Protein AF-H9F1I6-F1 (afdb_monomer_lite)

pLDDT: mean 70.34, std 10.94, range [45.09, 91.81]

Foldseek 3Di:
DPPVVVVVVVVVVVVVVVVVVVVVVVVVVVLVVVLVVVCVVDVQVLVVVVVVVVVVVVVVVVVVVVCVVPDVDDDPPDPPVVCCVVVVVVVVVVVVVSVVVSVVVVPDDPVVVVVCVVVVVVVVVVVCVVVVVDDD

Sequence (136 aa):
MGRWALDVAFVWKAVLTLGLVLLYYCFSIGITFYNKWLTKSFHFPLFMTMLHLAVIFLFSALSRALVQCSSHRARVVLSWADYLRRVAPTALATALDVGLSNWSFLYVTVSLYTMTKSSAVLFILIFSLIFKLEEL

InterPro domains:
  IPR004853 Sugar phosphate transporter domain [PF03151] (19-131)
  IPR050186 Triose Phosphate/Phosphate Translocator [PTHR11132] (16-134)

Organism: Macaca mulatta (NCBI:txid9544)

Structure (mmCIF, N/CA/C/O backbone):
data_AF-H9F1I6-F1
#
_entry.id   AF-H9F1I6-F1
#
loop_
_atom_site.group_PDB
_atom_site.id
_atom_site.type_symbol
_atom_site.label_atom_id
_atom_site.label_alt_id
_atom_site.label_comp_id
_atom_site.label_asym_id
_atom_site.label_entity_id
_atom_site.label_seq_id
_atom_site.pdbx_PDB_ins_code
_atom_site.Cartn_x
_atom_site.Cartn_y
_atom_site.Cartn_z
_atom_site.occupancy
_atom_site.B_iso_or_equiv
_atom_site.auth_seq_id
_atom_site.auth_comp_id
_atom_site.auth_asym_id
_atom_site.auth_atom_id
_atom_site.pdbx_PDB_model_num
ATOM 1 N N . MET A 1 1 ? -30.067 -11.682 31.096 1.00 53.09 1 MET A N 1
ATOM 2 C CA . MET A 1 1 ? -30.492 -11.377 29.708 1.00 53.09 1 MET A CA 1
ATOM 3 C C . MET A 1 1 ? -29.350 -10.864 28.803 1.00 53.09 1 MET A C 1
ATOM 5 O O . MET A 1 1 ? -29.632 -10.189 27.830 1.00 53.09 1 MET A O 1
ATOM 9 N N . GLY A 1 2 ? -28.068 -11.175 29.078 1.00 58.81 2 GLY A N 1
ATOM 10 C CA . GLY A 1 2 ? -26.921 -10.576 28.356 1.00 58.81 2 GLY A CA 1
ATOM 11 C C . GLY A 1 2 ? -26.127 -11.493 27.410 1.00 58.81 2 GLY A C 1
ATOM 12 O O . GLY A 1 2 ? -25.354 -10.990 26.608 1.00 58.81 2 GLY A O 1
ATOM 13 N N . ARG A 1 3 ? -26.311 -12.822 27.467 1.00 60.56 3 ARG A N 1
ATOM 14 C CA . ARG A 1 3 ? -25.549 -13.784 26.637 1.00 60.56 3 ARG A CA 1
ATOM 15 C C . ARG A 1 3 ? -25.967 -13.758 25.160 1.00 60.56 3 ARG A C 1
ATOM 17 O O . ARG A 1 3 ? -25.123 -13.564 24.302 1.00 60.56 3 ARG A O 1
ATOM 24 N N . TRP A 1 4 ? -27.270 -13.759 24.884 1.00 58.50 4 TRP A N 1
ATOM 25 C CA . TRP A 1 4 ? -27.811 -13.748 23.516 1.00 58.50 4 TRP A CA 1
ATOM 26 C C . TRP A 1 4 ? -27.425 -12.515 22.680 1.00 58.50 4 TRP A C 1
ATOM 28 O O . TRP A 1 4 ? -27.259 -12.618 21.470 1.00 58.50 4 TRP A O 1
ATOM 38 N N . ALA A 1 5 ? -27.251 -11.346 23.306 1.00 64.25 5 ALA A N 1
ATOM 39 C CA . ALA A 1 5 ? -26.829 -10.133 22.601 1.00 64.25 5 ALA A CA 1
ATOM 40 C C . ALA A 1 5 ? -25.346 -10.181 22.184 1.00 64.25 5 ALA A C 1
ATOM 42 O O . ALA A 1 5 ? -24.982 -9.642 21.138 1.00 64.25 5 ALA A O 1
ATOM 43 N N . LEU A 1 6 ? -24.502 -10.851 22.978 1.00 66.44 6 LEU A N 1
ATOM 44 C CA . LEU A 1 6 ? -23.090 -11.069 22.657 1.00 66.44 6 LEU A CA 1
ATOM 45 C C . LEU A 1 6 ? -22.934 -12.058 21.498 1.00 66.44 6 LEU A C 1
ATOM 47 O O . LEU A 1 6 ? -22.139 -11.801 20.596 1.00 66.44 6 LEU A O 1
ATOM 51 N N . ASP A 1 7 ? -23.739 -13.123 21.476 1.00 75.56 7 ASP A N 1
ATOM 52 C CA . ASP A 1 7 ? -23.712 -14.128 20.408 1.00 75.56 7 ASP A CA 1
ATOM 53 C C . ASP A 1 7 ? -24.129 -13.525 19.054 1.00 75.56 7 ASP A C 1
ATOM 55 O O . ASP A 1 7 ? -23.451 -13.718 18.045 1.00 75.56 7 ASP A O 1
ATOM 59 N N . VAL A 1 8 ? -25.186 -12.705 19.025 1.00 79.12 8 VAL A N 1
ATOM 60 C CA . VAL A 1 8 ? -25.640 -12.027 17.794 1.00 79.12 8 VAL A CA 1
ATOM 61 C C . VAL A 1 8 ? -24.617 -10.997 17.303 1.00 79.12 8 VAL A C 1
ATOM 63 O O . VAL A 1 8 ? -24.345 -10.922 16.103 1.00 79.12 8 VAL A O 1
ATOM 66 N N . ALA A 1 9 ? -24.002 -10.229 18.207 1.00 80.19 9 ALA A N 1
ATOM 67 C CA . ALA A 1 9 ? -22.949 -9.281 17.843 1.00 80.19 9 ALA A CA 1
ATOM 68 C C . ALA A 1 9 ? -21.694 -9.987 17.300 1.00 80.19 9 ALA A C 1
ATOM 70 O O . ALA A 1 9 ? -21.056 -9.488 16.369 1.00 80.19 9 ALA A O 1
ATOM 71 N N . PHE A 1 10 ? -21.352 -11.153 17.853 1.00 84.12 10 PHE A N 1
ATOM 72 C CA . PHE A 1 10 ? -20.252 -11.982 17.371 1.00 84.12 10 PHE A CA 1
ATOM 73 C C . PHE A 1 10 ? -20.540 -12.542 15.974 1.00 84.12 10 PHE A C 1
ATOM 75 O O . PHE A 1 10 ? -19.716 -12.376 15.074 1.00 84.12 10 PHE A O 1
ATOM 82 N N . VAL A 1 11 ? -21.728 -13.115 15.759 1.00 86.88 11 VAL A N 1
ATOM 83 C CA . VAL A 1 11 ? -22.157 -13.631 14.447 1.00 86.88 11 VAL A CA 1
ATOM 84 C C . VAL A 1 11 ? -22.179 -12.517 13.400 1.00 86.88 11 VAL A C 1
ATOM 86 O O . VAL A 1 11 ? -21.666 -12.703 12.299 1.00 86.88 11 VAL A O 1
ATOM 89 N N . TRP A 1 12 ? -22.686 -11.330 13.743 1.00 86.62 12 TRP A N 1
ATOM 90 C CA . TRP A 1 12 ? -22.689 -10.181 12.836 1.00 86.62 12 TRP A CA 1
ATOM 91 C C . TRP A 1 12 ? -21.276 -9.750 12.429 1.00 86.62 12 TRP A C 1
ATOM 93 O O . TRP A 1 12 ? -21.002 -9.537 11.246 1.00 86.62 12 TRP A O 1
ATOM 103 N N . LYS A 1 13 ? -20.349 -9.666 13.392 1.00 84.81 13 LYS A N 1
ATOM 104 C CA . LYS A 1 13 ? -18.942 -9.369 13.093 1.00 84.81 13 LYS A CA 1
ATOM 105 C C . LYS A 1 13 ? -18.305 -10.459 12.235 1.00 84.81 13 LYS A C 1
ATOM 107 O O . LYS A 1 13 ? -17.611 -10.121 11.285 1.00 84.81 13 LYS A O 1
ATOM 112 N N . ALA A 1 14 ? -18.576 -11.731 12.517 1.00 87.44 14 ALA A N 1
ATOM 113 C CA . ALA A 1 14 ? -18.059 -12.848 11.732 1.00 87.44 14 ALA A CA 1
ATOM 114 C C . ALA A 1 14 ? -18.550 -12.803 10.275 1.00 87.44 14 ALA A C 1
ATOM 116 O O . ALA A 1 14 ? -17.750 -12.963 9.354 1.00 87.44 14 ALA A O 1
ATOM 117 N N . VAL A 1 15 ? -19.837 -12.512 10.055 1.00 91.81 15 VAL A N 1
ATOM 118 C CA . VAL A 1 15 ? -20.418 -12.347 8.712 1.00 91.81 15 VAL A CA 1
ATOM 119 C C . VAL A 1 15 ? -19.804 -11.150 7.987 1.00 91.81 15 VAL A C 1
ATOM 121 O O . VAL A 1 15 ? -19.444 -11.272 6.817 1.00 91.81 15 VAL A O 1
ATOM 124 N N . LEU A 1 16 ? -19.619 -10.015 8.668 1.00 87.88 16 LEU A N 1
ATOM 125 C CA . LEU A 1 16 ? -18.939 -8.851 8.091 1.00 87.88 16 LEU A CA 1
ATOM 126 C C . LEU A 1 16 ? -17.494 -9.166 7.701 1.00 87.88 16 LEU A C 1
ATOM 128 O O . LEU A 1 16 ? -17.066 -8.796 6.610 1.00 87.88 16 LEU A O 1
ATOM 132 N N . THR A 1 17 ? -16.749 -9.866 8.558 1.00 86.44 17 THR A N 1
ATOM 133 C CA . THR A 1 17 ? -15.375 -10.285 8.266 1.00 86.44 17 THR A CA 1
ATOM 134 C C . THR A 1 17 ? -15.335 -11.235 7.072 1.00 86.44 17 THR A C 1
ATOM 136 O O . THR A 1 17 ? -14.548 -11.011 6.157 1.00 86.44 17 THR A O 1
ATOM 139 N N . LEU A 1 18 ? -16.212 -12.241 7.025 1.00 91.62 18 LEU A N 1
ATOM 140 C CA . LEU A 1 18 ? -16.328 -13.158 5.886 1.00 91.62 18 LEU A CA 1
ATOM 141 C C . LEU A 1 18 ? -16.681 -12.425 4.588 1.00 91.62 18 LEU A C 1
ATOM 143 O O . LEU A 1 18 ? -16.062 -12.676 3.555 1.00 91.62 18 LEU A O 1
ATOM 147 N N . GLY A 1 19 ? -17.622 -11.481 4.641 1.00 90.00 19 GLY A N 1
ATOM 148 C CA . GLY A 1 19 ? -17.976 -10.634 3.504 1.00 90.00 19 GLY A CA 1
ATOM 149 C C . GLY A 1 19 ? -16.796 -9.791 3.014 1.00 90.00 19 GLY A C 1
ATOM 150 O O . GLY A 1 19 ? -16.543 -9.732 1.812 1.00 90.00 19 GLY A O 1
ATOM 151 N N . LEU A 1 20 ? -16.023 -9.201 3.932 1.00 84.56 20 LEU A N 1
ATOM 152 C CA . LEU A 1 20 ? -14.809 -8.450 3.596 1.00 84.56 20 LEU A CA 1
ATOM 153 C C . LEU A 1 20 ? -13.740 -9.339 2.951 1.00 84.56 20 LEU A C 1
ATOM 155 O O . LEU A 1 20 ? -13.093 -8.917 1.993 1.00 84.56 20 LEU A O 1
ATOM 159 N N . VAL A 1 21 ? -13.568 -10.565 3.449 1.00 89.62 21 VAL A N 1
ATOM 160 C CA . VAL A 1 21 ? -12.618 -11.543 2.901 1.00 89.62 21 VAL A CA 1
ATOM 161 C C . VAL A 1 21 ? -13.031 -11.968 1.490 1.00 89.62 21 VAL A C 1
ATOM 163 O O . VAL A 1 21 ? -12.197 -11.990 0.586 1.00 89.62 21 VAL A O 1
ATOM 166 N N . LEU A 1 22 ? -14.316 -12.241 1.260 1.00 89.12 22 LEU A N 1
ATOM 167 C CA . LEU A 1 22 ? -14.832 -12.567 -0.074 1.00 89.12 22 LEU A CA 1
ATOM 168 C C . LEU A 1 22 ? -14.668 -11.401 -1.053 1.00 89.12 22 LEU A C 1
ATOM 170 O O . LEU A 1 22 ? -14.225 -11.605 -2.185 1.00 89.12 22 LEU A O 1
ATOM 174 N N . LEU A 1 23 ? -14.971 -10.178 -0.613 1.00 86.12 23 LEU A N 1
ATOM 175 C CA . LEU A 1 23 ? -14.767 -8.970 -1.410 1.00 86.12 23 LEU A CA 1
ATOM 176 C C . LEU A 1 23 ? -13.287 -8.802 -1.779 1.00 86.12 23 LEU A C 1
ATOM 178 O O . LEU A 1 23 ? -12.968 -8.551 -2.941 1.00 86.12 23 LEU A O 1
ATOM 182 N N . TYR A 1 24 ? -12.387 -9.008 -0.814 1.00 83.06 24 TYR A N 1
ATOM 183 C CA . TYR A 1 24 ? -10.944 -8.997 -1.039 1.00 83.06 24 TYR A CA 1
ATOM 184 C C . TYR A 1 24 ? -10.524 -10.019 -2.103 1.00 83.06 24 TYR A C 1
ATOM 186 O O . TYR A 1 24 ? -9.811 -9.660 -3.042 1.00 83.06 24 TYR A O 1
ATOM 194 N N . TYR A 1 25 ? -10.993 -11.266 -2.008 1.00 84.94 25 TYR A N 1
ATOM 195 C CA . TYR A 1 25 ? -10.668 -12.295 -2.997 1.00 84.94 25 TYR A CA 1
ATOM 196 C C . TYR A 1 25 ? -11.201 -11.954 -4.388 1.00 84.94 25 TYR A C 1
ATOM 198 O O . TYR A 1 25 ? -10.470 -12.110 -5.364 1.00 84.94 25 TYR A O 1
ATOM 206 N N . CYS A 1 26 ? -12.428 -11.440 -4.490 1.00 85.25 26 CYS A N 1
ATOM 207 C CA . CYS A 1 26 ? -13.011 -11.027 -5.765 1.00 85.25 26 CYS A CA 1
ATOM 208 C C . CYS A 1 26 ? -12.150 -9.954 -6.455 1.00 85.25 26 CYS A C 1
ATOM 210 O O . CYS A 1 26 ? -11.751 -10.118 -7.612 1.00 85.25 26 CYS A O 1
ATOM 212 N N . PHE A 1 27 ? -11.771 -8.904 -5.718 1.00 78.62 27 PHE A N 1
ATOM 213 C CA . PHE A 1 27 ? -10.876 -7.867 -6.232 1.00 78.62 27 PHE A CA 1
ATOM 214 C C . PHE A 1 27 ? -9.483 -8.418 -6.572 1.00 78.62 27 PHE A C 1
ATOM 216 O O . PHE A 1 27 ? -8.956 -8.117 -7.639 1.00 78.62 27 PHE A O 1
ATOM 223 N N . SER A 1 28 ? -8.903 -9.274 -5.728 1.00 78.38 28 SER A N 1
ATOM 224 C CA . SER A 1 28 ? -7.582 -9.887 -5.952 1.00 78.38 28 SER A CA 1
ATOM 225 C C . SER A 1 28 ? -7.530 -10.735 -7.234 1.00 78.38 28 SER A C 1
ATOM 227 O O . SER A 1 28 ? -6.607 -10.624 -8.052 1.00 78.38 28 SER A O 1
ATOM 229 N N . ILE A 1 29 ? -8.572 -11.535 -7.471 1.00 80.88 29 ILE A N 1
ATOM 230 C CA . ILE A 1 29 ? -8.719 -12.340 -8.687 1.00 80.88 29 ILE A CA 1
ATOM 231 C C . ILE A 1 29 ? -8.893 -11.423 -9.906 1.00 80.88 29 ILE A C 1
ATOM 233 O O . ILE A 1 29 ? -8.220 -11.626 -10.920 1.00 80.88 29 ILE A O 1
ATOM 237 N N . GLY A 1 30 ? -9.717 -10.374 -9.799 1.00 80.38 30 GLY A N 1
ATOM 238 C CA . GLY A 1 30 ? -9.908 -9.383 -10.863 1.00 80.38 30 GLY A CA 1
ATOM 239 C C . GLY A 1 30 ? -8.603 -8.703 -11.285 1.00 80.38 30 GLY A C 1
ATOM 240 O O . GLY A 1 30 ? -8.299 -8.621 -12.476 1.00 80.38 30 GLY A O 1
ATOM 241 N N . ILE A 1 31 ? -7.774 -8.307 -10.317 1.00 75.56 31 ILE A N 1
ATOM 242 C CA . ILE A 1 31 ? -6.451 -7.713 -10.562 1.00 75.56 31 ILE A CA 1
ATOM 243 C C . ILE A 1 31 ? -5.524 -8.706 -11.275 1.00 75.56 31 ILE A C 1
ATOM 245 O O . ILE A 1 31 ? -4.786 -8.332 -12.187 1.00 75.56 31 ILE A O 1
ATOM 249 N N . THR A 1 32 ? -5.581 -9.984 -10.901 1.00 75.81 32 THR A N 1
ATOM 250 C CA . THR A 1 32 ? -4.768 -11.045 -11.514 1.00 75.81 32 THR A CA 1
ATOM 251 C C . THR A 1 32 ? -5.137 -11.265 -12.983 1.00 75.81 32 THR A C 1
ATOM 253 O O . THR A 1 32 ? -4.250 -11.356 -13.837 1.00 75.81 32 THR A O 1
ATOM 256 N N . PHE A 1 33 ? -6.433 -11.306 -13.301 1.00 75.12 33 PHE A N 1
ATOM 257 C CA . PHE A 1 33 ? -6.905 -11.397 -14.685 1.00 75.12 33 PHE A CA 1
ATOM 258 C C . PHE A 1 33 ? -6.564 -10.144 -15.495 1.00 75.12 33 PHE A C 1
ATOM 260 O O . PHE A 1 33 ? -6.098 -10.269 -16.629 1.00 75.12 33 PHE A O 1
ATOM 267 N N . TYR A 1 34 ? -6.724 -8.959 -14.904 1.00 72.56 34 TYR A N 1
ATOM 268 C CA . TYR A 1 34 ? -6.368 -7.686 -15.529 1.00 72.56 34 TYR A CA 1
ATOM 269 C C . TYR A 1 34 ? -4.876 -7.617 -15.877 1.00 72.56 34 TYR A C 1
ATOM 271 O O . TYR A 1 34 ? -4.518 -7.298 -17.011 1.00 72.56 34 TYR A O 1
ATOM 279 N N . ASN A 1 35 ? -4.003 -8.013 -14.945 1.00 66.06 35 ASN A N 1
ATOM 280 C CA . ASN A 1 35 ? -2.566 -8.100 -15.189 1.00 66.06 35 ASN A CA 1
ATOM 281 C C . ASN A 1 35 ? -2.247 -9.093 -16.314 1.00 66.06 35 ASN A C 1
ATOM 283 O O . ASN A 1 35 ? -1.544 -8.725 -17.249 1.00 66.06 35 ASN A O 1
ATOM 287 N N . LYS A 1 36 ? -2.817 -10.308 -16.298 1.00 65.19 36 LYS A N 1
ATOM 288 C CA . LYS A 1 36 ? -2.612 -11.302 -17.373 1.00 65.19 36 LYS A CA 1
ATOM 289 C C . LYS A 1 36 ? -3.047 -10.790 -18.750 1.00 65.19 36 LYS A C 1
ATOM 291 O O . LYS A 1 36 ? -2.362 -11.048 -19.739 1.00 65.19 36 LYS A O 1
ATOM 296 N N . TRP A 1 37 ? -4.183 -10.098 -18.821 1.00 69.94 37 TRP A N 1
ATOM 297 C CA . TRP A 1 37 ? -4.706 -9.537 -20.066 1.00 69.94 37 TRP A CA 1
ATOM 298 C C . TRP A 1 37 ? -3.833 -8.392 -20.585 1.00 69.94 37 TRP A C 1
ATOM 300 O O . TRP A 1 37 ? -3.514 -8.348 -21.775 1.00 69.94 37 TRP A O 1
ATOM 310 N N . LEU A 1 38 ? -3.368 -7.510 -19.700 1.00 67.00 38 LEU A N 1
ATOM 311 C CA . LEU A 1 38 ? -2.532 -6.396 -20.120 1.00 67.00 38 LEU A CA 1
ATOM 312 C C . LEU A 1 38 ? -1.107 -6.828 -20.480 1.00 67.00 38 LEU A C 1
ATOM 314 O O . LEU A 1 38 ? -0.571 -6.318 -21.456 1.00 67.00 38 LEU A O 1
ATOM 318 N N . THR A 1 39 ? -0.504 -7.791 -19.773 1.00 62.75 39 THR A N 1
ATOM 319 C CA . THR A 1 39 ? 0.831 -8.307 -20.137 1.00 62.75 39 THR A CA 1
ATOM 320 C C . THR A 1 39 ? 0.832 -8.970 -21.519 1.00 62.75 39 THR A C 1
ATOM 322 O O . THR A 1 39 ? 1.864 -8.985 -22.181 1.00 62.75 39 THR A O 1
ATOM 325 N N . LYS A 1 40 ? -0.323 -9.459 -22.006 1.00 65.44 40 LYS A N 1
ATOM 326 C CA . LYS A 1 40 ? -0.467 -9.923 -23.398 1.00 65.44 40 LYS A CA 1
ATOM 327 C C . LYS A 1 40 ? -0.450 -8.794 -24.437 1.00 65.44 40 LYS A C 1
ATOM 329 O O . LYS A 1 40 ? -0.085 -9.061 -25.575 1.00 65.44 40 LYS A O 1
ATOM 334 N N . SER A 1 41 ? -0.856 -7.576 -24.073 1.00 63.03 41 SER A N 1
ATOM 335 C CA . SER A 1 41 ? -0.947 -6.433 -25.000 1.00 63.03 41 SER A CA 1
ATOM 336 C C . SER A 1 41 ? 0.225 -5.451 -24.867 1.00 63.03 41 SER A C 1
ATOM 338 O O . SER A 1 41 ? 0.600 -4.817 -25.847 1.00 63.03 41 SER A O 1
ATOM 340 N N . PHE A 1 42 ? 0.829 -5.336 -23.679 1.00 56.72 42 PHE A N 1
ATOM 341 C CA . PHE A 1 42 ? 1.944 -4.435 -23.377 1.00 56.72 42 PHE A CA 1
ATOM 342 C C . PHE A 1 42 ? 2.953 -5.101 -22.426 1.00 56.72 42 PHE A C 1
ATOM 344 O O . PHE A 1 42 ? 2.633 -5.445 -21.289 1.00 56.72 42 PHE A O 1
ATOM 351 N N . HIS A 1 43 ? 4.210 -5.217 -22.864 1.00 57.06 43 HIS A N 1
ATOM 352 C CA . HIS A 1 43 ? 5.307 -5.880 -22.138 1.00 57.06 43 HIS A CA 1
ATOM 353 C C . HIS A 1 43 ? 5.943 -5.031 -21.015 1.00 57.06 43 HIS A C 1
ATOM 355 O O . HIS A 1 43 ? 7.073 -5.290 -20.609 1.00 57.06 43 HIS A O 1
ATOM 361 N N . PHE A 1 44 ? 5.239 -4.026 -20.483 1.00 60.00 44 PHE A N 1
ATOM 362 C CA . PHE A 1 44 ? 5.759 -3.137 -19.434 1.00 60.00 44 PHE A CA 1
ATOM 363 C C . PHE A 1 44 ? 5.011 -3.336 -18.102 1.00 60.00 44 PHE A C 1
ATOM 365 O O . PHE A 1 44 ? 4.142 -2.533 -17.753 1.00 60.00 44 PHE A O 1
ATOM 372 N N . PRO A 1 45 ? 5.348 -4.377 -17.311 1.00 57.94 45 PRO A N 1
ATOM 373 C CA . PRO A 1 45 ? 4.717 -4.650 -16.012 1.00 57.94 45 PRO A CA 1
ATOM 374 C C . PRO A 1 45 ? 4.924 -3.522 -14.984 1.00 57.94 45 PRO A C 1
ATOM 376 O O . PRO A 1 45 ? 4.177 -3.409 -14.016 1.00 57.94 45 PRO A O 1
ATOM 379 N N . LEU A 1 46 ? 5.895 -2.635 -15.211 1.00 59.06 46 LEU A N 1
ATOM 380 C CA . LEU A 1 46 ? 6.198 -1.503 -14.335 1.00 59.06 46 LEU A CA 1
ATOM 381 C C . LEU A 1 46 ? 5.096 -0.438 -14.349 1.00 59.06 46 LEU A C 1
ATOM 383 O O . LEU A 1 46 ? 4.694 0.047 -13.291 1.00 59.06 46 LEU A O 1
ATOM 387 N N . PHE A 1 47 ? 4.536 -0.145 -15.525 1.00 61.66 47 PHE A N 1
ATOM 388 C CA . PHE A 1 47 ? 3.423 0.797 -15.660 1.00 61.66 47 PHE A CA 1
ATOM 389 C C . PHE A 1 47 ? 2.183 0.311 -14.898 1.00 61.66 47 PHE A C 1
ATOM 391 O O . PHE A 1 47 ? 1.470 1.104 -14.286 1.00 61.66 47 PHE A O 1
ATOM 398 N N . MET A 1 48 ? 1.987 -1.009 -14.839 1.00 63.62 48 MET A N 1
ATOM 399 C CA . MET A 1 48 ? 0.899 -1.615 -14.075 1.00 63.62 48 MET A CA 1
ATOM 400 C C . MET A 1 48 ? 1.022 -1.399 -12.583 1.00 63.62 48 MET A C 1
ATOM 402 O O . MET A 1 48 ? 0.039 -1.038 -11.942 1.00 63.62 48 MET A O 1
ATOM 406 N N . THR A 1 49 ? 2.219 -1.580 -12.027 1.00 66.81 49 THR A N 1
ATOM 407 C CA . THR A 1 49 ? 2.440 -1.356 -10.594 1.00 66.81 49 THR A CA 1
ATOM 408 C C . THR A 1 49 ? 2.212 0.109 -10.220 1.00 66.81 49 THR A C 1
ATOM 410 O O . THR A 1 49 ? 1.526 0.381 -9.236 1.00 66.81 49 THR A O 1
ATOM 413 N N . MET A 1 50 ? 2.678 1.054 -11.046 1.00 65.06 50 MET A N 1
ATOM 414 C CA . MET A 1 50 ? 2.465 2.487 -10.819 1.00 65.06 50 MET A CA 1
ATOM 415 C C . MET A 1 50 ? 0.990 2.880 -10.921 1.00 65.06 50 MET A C 1
ATOM 417 O O . MET A 1 50 ? 0.503 3.615 -10.064 1.00 65.06 50 MET A O 1
ATOM 421 N N . LEU A 1 51 ? 0.255 2.355 -11.908 1.00 68.00 51 LEU A N 1
ATOM 422 C CA . LEU A 1 51 ? -1.193 2.556 -12.000 1.00 68.00 51 LEU A CA 1
ATOM 423 C C . LEU A 1 51 ? -1.924 1.971 -10.789 1.00 68.00 51 LEU A C 1
ATOM 425 O O . LEU A 1 51 ? -2.839 2.602 -10.269 1.00 68.00 51 LEU A O 1
ATOM 429 N N . HIS A 1 52 ? -1.507 0.804 -10.300 1.00 69.38 52 HIS A N 1
ATOM 430 C CA . HIS A 1 52 ? -2.098 0.195 -9.111 1.00 69.38 52 HIS A CA 1
ATOM 431 C C . HIS A 1 52 ? -1.895 1.059 -7.865 1.00 69.38 52 HIS A C 1
ATOM 433 O O . HIS A 1 52 ? -2.848 1.352 -7.144 1.00 69.38 52 HIS A O 1
ATOM 439 N N . LEU A 1 53 ? -0.662 1.520 -7.648 1.00 70.50 53 LEU A N 1
ATOM 440 C CA . LEU A 1 53 ? -0.310 2.444 -6.571 1.00 70.50 53 LEU A CA 1
ATOM 441 C C . LEU A 1 53 ? -1.084 3.765 -6.685 1.00 70.50 53 LEU A C 1
ATOM 443 O O . LEU A 1 53 ? -1.579 4.265 -5.676 1.00 70.50 53 LEU A O 1
ATOM 447 N N . ALA A 1 54 ? -1.264 4.290 -7.900 1.00 71.94 54 ALA A N 1
ATOM 448 C CA . ALA A 1 54 ? -2.056 5.493 -8.149 1.00 71.94 54 ALA A CA 1
ATOM 449 C C . ALA A 1 54 ? -3.549 5.287 -7.845 1.00 71.94 54 ALA A C 1
ATOM 451 O O . ALA A 1 54 ? -4.169 6.141 -7.213 1.00 71.94 54 ALA A O 1
ATOM 452 N N . VAL A 1 55 ? -4.128 4.147 -8.232 1.00 74.94 55 VAL A N 1
ATOM 453 C CA . VAL A 1 55 ? -5.530 3.808 -7.940 1.00 74.94 55 VAL A CA 1
ATOM 454 C C . VAL A 1 55 ? -5.745 3.621 -6.440 1.0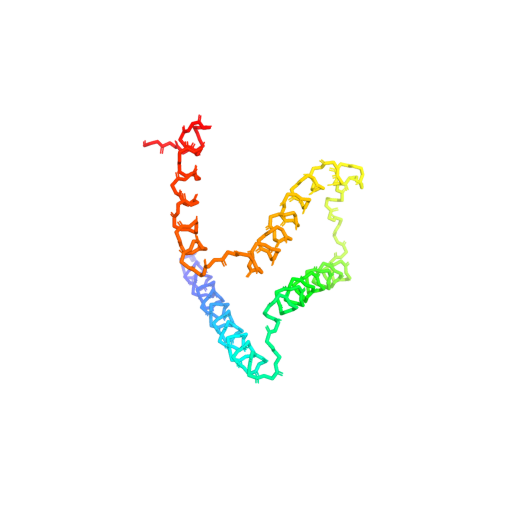0 74.94 55 VAL A C 1
ATOM 456 O O . VAL A 1 55 ? -6.701 4.168 -5.894 1.00 74.94 55 VAL A O 1
ATOM 459 N N . ILE A 1 56 ? -4.843 2.920 -5.747 1.00 79.06 56 ILE A N 1
ATOM 460 C CA . ILE A 1 56 ? -4.907 2.757 -4.287 1.00 79.06 56 ILE A CA 1
ATOM 461 C C . ILE A 1 56 ? -4.785 4.120 -3.595 1.00 79.06 56 ILE A C 1
ATOM 463 O O . ILE A 1 56 ? -5.522 4.399 -2.646 1.00 79.06 56 ILE A O 1
ATOM 467 N N . PHE A 1 57 ? -3.901 4.996 -4.081 1.00 75.44 57 PHE A N 1
ATOM 468 C CA . PHE A 1 57 ? -3.763 6.356 -3.566 1.00 75.44 57 PHE A CA 1
ATOM 469 C C . PHE A 1 57 ? -5.040 7.174 -3.772 1.00 75.44 57 PHE A C 1
ATOM 471 O O . PHE A 1 57 ? -5.525 7.793 -2.825 1.00 75.44 57 PHE A O 1
ATOM 478 N N . LEU A 1 58 ? -5.630 7.125 -4.969 1.00 77.50 58 LEU A N 1
ATOM 479 C CA . LEU A 1 58 ? -6.878 7.817 -5.278 1.00 77.50 58 LEU A CA 1
ATOM 480 C C . LEU A 1 58 ? -8.034 7.293 -4.421 1.00 77.50 58 LEU A C 1
ATOM 482 O O . LEU A 1 58 ? -8.804 8.082 -3.886 1.00 77.50 58 LEU A O 1
ATOM 486 N N . PHE A 1 59 ? -8.131 5.979 -4.230 1.00 76.94 59 PHE A N 1
ATOM 487 C CA . PHE A 1 59 ? -9.165 5.364 -3.400 1.00 76.94 59 PHE A CA 1
ATOM 488 C C . PHE A 1 59 ? -8.975 5.690 -1.909 1.00 76.94 59 PHE A C 1
ATOM 490 O O . PHE A 1 59 ? -9.940 5.951 -1.189 1.00 76.94 59 PHE A O 1
ATOM 497 N N . SER A 1 60 ? -7.728 5.753 -1.435 1.00 73.69 60 SER A N 1
ATOM 498 C CA . SER A 1 60 ? -7.380 6.231 -0.090 1.00 73.69 60 SER A CA 1
ATOM 499 C C . SER A 1 60 ? -7.714 7.718 0.091 1.00 73.69 60 SER A C 1
ATOM 501 O O . SER A 1 60 ? -8.276 8.111 1.112 1.00 73.69 60 SER A O 1
ATOM 503 N N . ALA A 1 61 ? -7.448 8.555 -0.913 1.00 74.38 61 ALA A N 1
ATOM 504 C CA . ALA A 1 61 ? -7.811 9.970 -0.898 1.00 74.38 61 ALA 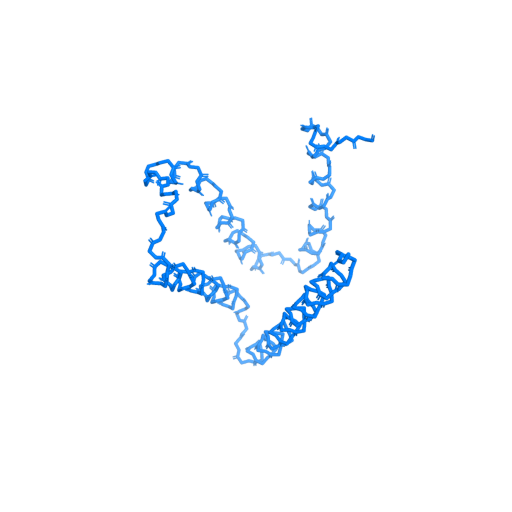A CA 1
ATOM 505 C C . ALA A 1 61 ? -9.335 10.166 -0.934 1.00 74.38 61 ALA A C 1
ATOM 507 O O . ALA A 1 61 ? -9.872 10.947 -0.150 1.00 74.38 61 ALA A O 1
ATOM 508 N N . LEU A 1 62 ? -10.039 9.405 -1.775 1.00 78.94 62 LEU A N 1
ATOM 509 C CA . LEU A 1 62 ? -11.492 9.443 -1.905 1.00 78.94 62 LEU A CA 1
ATOM 510 C C . LEU A 1 62 ? -12.177 8.948 -0.631 1.00 78.94 62 LEU A C 1
ATOM 512 O O . LEU A 1 62 ? -13.057 9.625 -0.121 1.00 78.94 62 LEU A O 1
ATOM 516 N N . SER A 1 63 ? -11.754 7.817 -0.064 1.00 75.38 63 SER A N 1
ATOM 517 C CA . SER A 1 63 ? -12.285 7.328 1.217 1.00 75.38 63 SER A CA 1
ATOM 518 C C . SER A 1 63 ? -12.034 8.319 2.356 1.00 75.38 63 SER A C 1
ATOM 520 O O . SER A 1 63 ? -12.921 8.549 3.178 1.00 75.38 63 SER A O 1
ATOM 522 N N . ARG A 1 64 ? -10.872 8.984 2.387 1.00 71.81 64 ARG A N 1
ATOM 523 C CA . ARG A 1 64 ? -10.607 10.076 3.338 1.00 71.81 64 ARG A CA 1
ATOM 524 C C . ARG A 1 64 ? -11.547 11.260 3.118 1.00 71.81 64 ARG A C 1
ATOM 526 O O . ARG A 1 64 ? -12.096 11.751 4.101 1.00 71.81 64 ARG A O 1
ATOM 533 N N . ALA A 1 65 ? -11.764 11.674 1.871 1.00 71.00 65 ALA A N 1
ATOM 534 C CA . ALA A 1 65 ? -12.674 12.762 1.520 1.00 71.00 65 ALA A CA 1
ATOM 535 C C . ALA A 1 65 ? -14.136 12.425 1.860 1.00 71.00 65 ALA A C 1
ATOM 537 O O . ALA A 1 65 ? -14.813 13.222 2.498 1.00 71.00 65 ALA A O 1
ATOM 538 N N . LEU A 1 66 ? -14.603 11.216 1.540 1.00 75.62 66 LEU A N 1
ATOM 539 C CA . LEU A 1 66 ? -15.953 10.738 1.850 1.00 75.62 66 LEU A CA 1
ATOM 540 C C . LEU A 1 66 ? -16.201 10.668 3.359 1.00 75.62 66 LEU A C 1
ATOM 542 O O . LEU A 1 66 ? -17.252 11.098 3.827 1.00 75.62 66 LEU A O 1
ATOM 546 N N . VAL A 1 67 ? -15.230 10.189 4.143 1.00 69.44 67 VAL A N 1
ATOM 547 C CA . VAL A 1 67 ? -15.344 10.185 5.611 1.00 69.44 67 VAL A CA 1
ATOM 548 C C . VAL A 1 67 ? -15.316 11.610 6.174 1.00 69.44 67 VAL A C 1
ATOM 550 O O . VAL A 1 67 ? -16.027 11.884 7.138 1.00 69.44 67 VAL A O 1
ATOM 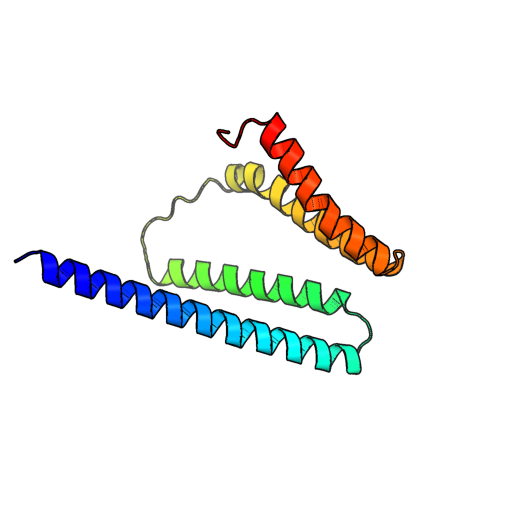553 N N . GLN A 1 68 ? -14.546 12.524 5.573 1.00 64.69 68 GLN A N 1
ATOM 554 C CA . GLN A 1 68 ? -14.524 13.942 5.952 1.00 64.69 68 GLN A CA 1
ATOM 555 C C . GLN A 1 68 ? -15.868 14.632 5.658 1.00 64.69 68 GLN A C 1
ATOM 557 O O . GLN A 1 68 ? -16.338 15.421 6.473 1.00 64.69 68 GLN A O 1
ATOM 562 N N . CYS A 1 69 ? -16.502 14.312 4.526 1.00 65.50 69 CYS A N 1
ATOM 563 C CA . CYS A 1 69 ? -17.815 14.835 4.150 1.00 65.50 69 CYS A CA 1
ATOM 564 C C . CYS A 1 69 ? -18.953 14.219 4.976 1.00 65.50 69 CYS A C 1
ATOM 566 O O . CYS A 1 69 ? -19.902 14.916 5.319 1.00 65.50 69 CYS A O 1
ATOM 568 N N . SER A 1 70 ? -18.872 12.925 5.303 1.00 66.50 70 SER A N 1
ATOM 569 C CA . SER A 1 70 ? -19.966 12.200 5.961 1.00 66.50 70 SER A CA 1
ATOM 570 C C . SER A 1 70 ? -19.928 12.275 7.488 1.00 66.50 70 SER A C 1
ATOM 572 O O . SER A 1 70 ? -20.956 12.077 8.131 1.00 66.50 70 SER A O 1
ATOM 574 N N . SER A 1 71 ? -18.765 12.529 8.087 1.00 56.16 71 SER A N 1
ATOM 575 C CA . SER A 1 71 ? -18.605 12.583 9.535 1.00 56.16 71 SER A CA 1
ATOM 576 C C . SER A 1 71 ? -17.876 13.872 9.899 1.00 56.16 71 SER A C 1
ATOM 578 O O . SER A 1 71 ? -16.650 13.905 9.955 1.00 56.16 71 SER A O 1
ATOM 580 N N . HIS A 1 72 ? -18.641 14.931 10.185 1.00 50.09 72 HIS A N 1
ATOM 581 C CA . HIS A 1 72 ? -18.190 16.219 10.737 1.00 50.09 72 HIS A CA 1
ATOM 582 C C . HIS A 1 72 ? -17.658 16.056 12.183 1.00 50.09 72 HIS A C 1
ATOM 584 O O . HIS A 1 72 ? -18.097 16.711 13.129 1.00 50.09 72 HIS A O 1
ATOM 590 N N . ARG A 1 73 ? -16.747 15.105 12.399 1.00 45.09 73 ARG A N 1
ATOM 591 C CA . ARG A 1 73 ? -16.078 14.853 13.673 1.00 45.09 73 ARG A CA 1
ATOM 592 C C . ARG A 1 73 ? -14.610 15.182 13.461 1.00 45.09 73 ARG A C 1
ATOM 594 O O . ARG A 1 73 ? -13.970 14.582 12.602 1.00 45.09 73 ARG A O 1
ATOM 601 N N . ALA A 1 74 ? -14.122 16.167 14.215 1.00 45.50 74 ALA A N 1
ATOM 602 C CA . ALA A 1 74 ? -12.754 16.662 14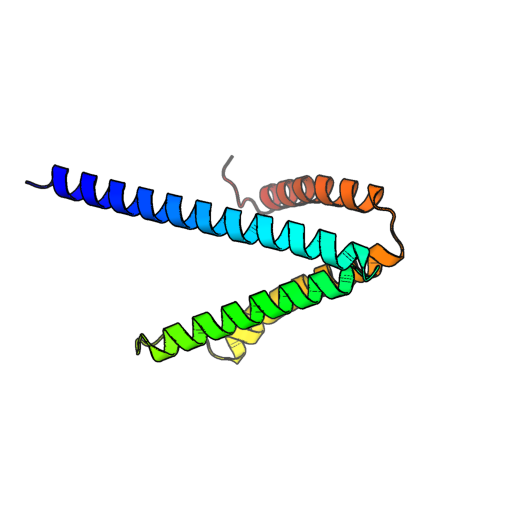.170 1.00 45.50 74 ALA A CA 1
ATOM 603 C C . ALA A 1 74 ? -11.769 15.492 14.274 1.00 45.50 74 ALA A C 1
ATOM 605 O O . ALA A 1 74 ? -11.529 14.935 15.346 1.00 45.50 74 ALA A O 1
ATOM 606 N N . ARG A 1 75 ? -11.243 15.074 13.123 1.00 45.22 75 ARG A N 1
ATOM 607 C CA . ARG A 1 75 ? -10.142 14.125 13.060 1.00 45.22 75 ARG A CA 1
ATOM 608 C C . ARG A 1 75 ? -8.927 14.836 13.655 1.00 45.22 75 ARG A C 1
ATOM 610 O O . ARG A 1 75 ? -8.772 16.036 13.455 1.00 45.22 75 ARG A O 1
ATOM 617 N N . VAL A 1 76 ? -8.080 14.112 14.380 1.00 53.19 76 VAL A N 1
ATOM 618 C CA . VAL A 1 76 ? -6.787 14.616 14.859 1.00 53.19 76 VAL A CA 1
ATOM 619 C C . VAL A 1 76 ? -5.939 14.953 13.630 1.00 53.19 76 VAL A C 1
ATOM 621 O O . VAL A 1 76 ? -5.249 14.100 13.073 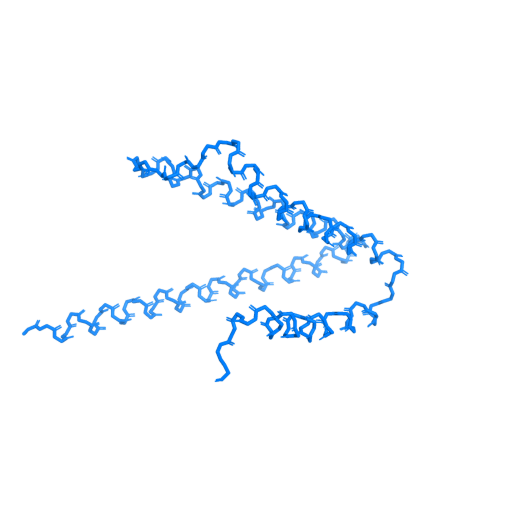1.00 53.19 76 VAL A O 1
ATOM 624 N N . VAL A 1 77 ? -6.072 16.180 13.134 1.00 51.81 77 VAL A N 1
ATOM 625 C CA . VAL A 1 77 ? -5.222 16.728 12.084 1.00 51.81 77 VAL A CA 1
ATOM 626 C C . VAL A 1 77 ? -3.906 17.039 12.778 1.00 51.81 77 VAL A C 1
ATOM 628 O O . VAL A 1 77 ? -3.765 18.077 13.418 1.00 51.81 77 VAL A O 1
ATOM 631 N N . LEU A 1 78 ? -2.958 16.098 12.728 1.00 52.34 78 LEU A N 1
ATOM 632 C CA . LEU A 1 78 ? -1.564 16.442 13.000 1.00 52.34 78 LEU A CA 1
ATOM 633 C C . LEU A 1 78 ? -1.207 17.619 12.085 1.00 52.34 78 LEU A C 1
ATOM 635 O O . LEU A 1 78 ? -1.533 17.588 10.896 1.00 52.34 78 LEU A O 1
ATOM 639 N N . SER A 1 79 ? -0.559 18.640 12.647 1.00 59.69 79 SER A N 1
ATOM 640 C CA . SER A 1 79 ? -0.028 19.783 11.901 1.00 59.69 79 SER A CA 1
ATOM 641 C C . SER A 1 79 ? 0.656 19.305 10.618 1.00 59.69 79 SER A C 1
ATOM 643 O O . SER A 1 79 ? 1.400 18.324 10.650 1.00 59.69 79 SER A O 1
ATOM 645 N N . TRP A 1 80 ? 0.425 19.984 9.489 1.00 61.72 80 TRP A N 1
ATOM 646 C CA . TRP A 1 80 ? 1.029 19.633 8.196 1.00 61.72 80 TRP A CA 1
ATOM 647 C C . TRP A 1 80 ? 2.547 19.449 8.291 1.00 61.72 80 TRP A C 1
ATOM 649 O O . TRP A 1 80 ? 3.097 18.558 7.649 1.00 61.72 80 TRP A O 1
ATOM 659 N N . ALA A 1 81 ? 3.208 20.232 9.147 1.00 65.75 81 ALA A N 1
ATOM 660 C CA . ALA A 1 81 ? 4.636 20.114 9.409 1.00 65.75 81 ALA A CA 1
ATOM 661 C C . ALA A 1 81 ? 5.004 18.804 10.129 1.00 65.75 81 ALA A C 1
ATOM 663 O O . ALA A 1 81 ? 5.970 18.153 9.739 1.00 65.75 81 ALA A O 1
ATOM 664 N N . ASP A 1 82 ? 4.226 18.382 11.130 1.00 64.38 82 ASP A N 1
ATOM 665 C CA . ASP A 1 82 ? 4.455 17.135 11.873 1.00 64.38 82 ASP A CA 1
ATOM 666 C C . ASP A 1 82 ? 4.071 15.897 11.060 1.00 64.38 82 ASP A C 1
ATOM 668 O O . ASP A 1 82 ? 4.757 14.873 11.120 1.00 64.38 82 ASP A O 1
ATOM 672 N N . TYR A 1 83 ? 3.007 15.995 10.258 1.00 68.69 83 TYR A N 1
ATOM 673 C CA . TYR A 1 83 ? 2.623 14.953 9.311 1.00 68.69 83 TYR A CA 1
ATOM 674 C C . TYR A 1 83 ? 3.721 14.756 8.268 1.00 68.69 83 TYR A C 1
ATOM 676 O O . TYR A 1 83 ? 4.160 13.630 8.049 1.00 68.69 83 TYR A O 1
ATOM 684 N N . LEU A 1 84 ? 4.234 15.844 7.686 1.00 71.31 84 LEU A N 1
ATOM 685 C CA . LEU A 1 84 ? 5.317 15.766 6.715 1.00 71.31 84 LEU A CA 1
ATOM 686 C C . LEU A 1 84 ? 6.603 15.242 7.367 1.00 71.31 84 LEU A C 1
ATOM 688 O O . LEU A 1 84 ? 7.215 14.331 6.828 1.00 71.31 84 LEU A O 1
ATOM 692 N N . ARG A 1 85 ? 6.982 15.705 8.564 1.00 72.94 85 ARG A N 1
ATOM 693 C CA . ARG A 1 85 ? 8.199 15.218 9.243 1.00 72.94 85 ARG A CA 1
ATOM 694 C C . ARG A 1 85 ? 8.167 13.732 9.586 1.00 72.94 85 ARG A C 1
ATOM 696 O O . ARG A 1 85 ? 9.212 13.092 9.537 1.00 72.94 85 ARG A O 1
ATOM 703 N N . ARG A 1 86 ? 7.003 13.189 9.956 1.00 72.06 86 ARG A N 1
ATOM 704 C CA . ARG A 1 86 ? 6.872 11.780 10.364 1.00 72.06 86 ARG A CA 1
ATOM 705 C C . ARG A 1 86 ? 6.546 10.849 9.201 1.00 72.06 86 ARG A C 1
ATOM 707 O O . ARG A 1 86 ? 7.056 9.738 9.167 1.00 72.06 86 ARG A O 1
ATOM 714 N N . VAL A 1 87 ? 5.721 11.287 8.250 1.00 77.38 87 VAL A N 1
ATOM 715 C CA . VAL A 1 87 ? 5.241 10.450 7.138 1.00 77.38 87 VAL A CA 1
ATOM 716 C C . VAL A 1 87 ? 6.127 10.572 5.904 1.00 77.38 87 VAL A C 1
ATOM 718 O O . VAL A 1 87 ? 6.281 9.580 5.199 1.00 77.38 87 VAL A O 1
ATOM 721 N N . ALA A 1 88 ? 6.753 11.727 5.645 1.00 78.25 88 ALA A N 1
ATOM 722 C CA . ALA A 1 88 ? 7.651 11.871 4.498 1.00 78.25 88 ALA A CA 1
ATOM 723 C C . ALA A 1 88 ? 8.828 10.887 4.507 1.00 78.25 88 ALA A C 1
ATOM 725 O O . ALA A 1 88 ? 9.047 10.294 3.458 1.00 78.25 88 ALA A O 1
ATOM 726 N N . PRO A 1 89 ? 9.566 10.637 5.611 1.00 81.25 89 PRO A N 1
ATOM 727 C CA . PRO A 1 89 ? 10.672 9.679 5.565 1.00 81.25 89 PRO A CA 1
ATOM 728 C C . PRO A 1 89 ? 10.191 8.259 5.240 1.00 81.25 89 PRO A C 1
ATOM 730 O O . PRO A 1 89 ? 10.811 7.581 4.427 1.00 81.25 89 PRO A O 1
ATOM 733 N N . THR A 1 90 ? 9.048 7.831 5.786 1.00 78.44 90 THR A N 1
ATOM 734 C CA . THR A 1 90 ? 8.451 6.526 5.466 1.00 78.44 90 THR A CA 1
ATOM 735 C C . THR A 1 90 ? 7.959 6.470 4.020 1.00 78.44 90 THR A C 1
ATOM 737 O O . THR A 1 90 ? 8.254 5.516 3.312 1.00 78.44 90 THR A O 1
ATOM 740 N N . ALA A 1 91 ? 7.255 7.504 3.554 1.00 76.62 91 ALA A N 1
ATOM 741 C CA . ALA A 1 91 ? 6.731 7.568 2.192 1.00 76.62 91 ALA A CA 1
ATOM 742 C C . ALA A 1 91 ? 7.851 7.637 1.146 1.00 76.62 91 ALA A C 1
ATOM 744 O O . ALA A 1 91 ? 7.756 6.976 0.117 1.00 76.62 91 ALA A O 1
ATOM 745 N N . LEU A 1 92 ? 8.919 8.391 1.420 1.00 79.62 92 LEU A N 1
ATOM 746 C CA . LEU A 1 92 ? 10.112 8.448 0.579 1.00 79.62 92 LEU A CA 1
ATOM 747 C C . LEU A 1 92 ? 10.827 7.100 0.560 1.00 79.62 92 LEU A C 1
ATOM 749 O O . LEU A 1 92 ? 11.159 6.636 -0.522 1.00 79.62 92 LEU A O 1
ATOM 753 N N . ALA A 1 93 ? 11.005 6.442 1.709 1.00 80.19 93 ALA A N 1
ATOM 754 C CA . ALA A 1 93 ? 11.604 5.109 1.761 1.00 80.19 93 ALA A CA 1
ATOM 755 C C . ALA A 1 93 ? 10.790 4.089 0.950 1.00 80.19 93 ALA A C 1
ATOM 757 O O . ALA A 1 93 ? 11.361 3.362 0.146 1.00 80.19 93 ALA A O 1
ATOM 758 N N . THR A 1 94 ? 9.459 4.081 1.082 1.00 76.25 94 THR A N 1
ATOM 759 C CA . THR A 1 94 ? 8.583 3.195 0.299 1.00 76.25 94 THR A CA 1
ATOM 760 C C . THR A 1 94 ? 8.582 3.544 -1.192 1.00 76.25 94 THR A C 1
ATOM 762 O O . THR A 1 94 ? 8.637 2.648 -2.029 1.00 76.25 94 THR A O 1
ATOM 765 N N . ALA A 1 95 ? 8.541 4.829 -1.556 1.00 74.69 95 ALA A N 1
ATOM 766 C CA . ALA A 1 95 ? 8.585 5.256 -2.956 1.00 74.69 95 ALA A CA 1
ATOM 767 C C . ALA A 1 95 ? 9.931 4.916 -3.612 1.00 74.69 95 ALA A C 1
ATOM 769 O O . ALA A 1 95 ? 9.967 4.518 -4.775 1.00 74.69 95 ALA A O 1
ATOM 770 N N . LEU A 1 96 ? 11.022 5.044 -2.857 1.00 76.00 96 LEU A N 1
ATOM 771 C CA . LEU A 1 96 ? 12.370 4.716 -3.295 1.00 76.00 96 LEU A CA 1
ATOM 772 C C . LEU A 1 96 ? 12.555 3.197 -3.402 1.00 76.00 96 LEU A C 1
ATOM 774 O O . LEU A 1 96 ? 13.069 2.743 -4.414 1.00 76.00 96 LEU A O 1
ATOM 778 N N . ASP A 1 97 ? 12.047 2.406 -2.454 1.00 75.94 97 ASP A N 1
ATOM 779 C CA . ASP A 1 97 ? 12.044 0.935 -2.521 1.00 75.94 97 ASP A CA 1
ATOM 780 C C . ASP A 1 97 ? 11.278 0.413 -3.750 1.00 75.94 97 ASP A C 1
ATOM 782 O O . ASP A 1 97 ? 11.795 -0.393 -4.527 1.00 75.94 97 ASP A O 1
ATOM 786 N N . VAL A 1 98 ? 10.081 0.951 -4.010 1.00 71.94 98 VAL A N 1
ATOM 787 C CA . VAL A 1 98 ? 9.284 0.598 -5.198 1.00 71.94 98 VAL A CA 1
ATOM 788 C C . VAL A 1 98 ? 9.959 1.075 -6.488 1.00 71.94 98 VAL A C 1
ATOM 790 O O . VAL A 1 98 ? 10.008 0.331 -7.467 1.00 71.94 98 VAL A O 1
ATOM 793 N N . GLY A 1 99 ? 10.496 2.298 -6.507 1.00 69.19 99 GLY A N 1
ATOM 794 C CA . GLY A 1 99 ? 11.179 2.872 -7.666 1.00 69.19 99 GLY A CA 1
ATOM 795 C C . GLY A 1 99 ? 12.453 2.112 -8.035 1.00 69.19 99 GLY A C 1
ATOM 796 O O . GLY A 1 99 ? 12.626 1.741 -9.196 1.00 69.19 99 GLY A O 1
ATOM 797 N N . LEU A 1 100 ? 13.310 1.815 -7.051 1.00 66.12 100 LEU A N 1
ATOM 798 C CA . LEU A 1 100 ? 14.523 1.017 -7.246 1.00 66.12 100 LEU A CA 1
ATOM 799 C C . LEU A 1 100 ? 14.193 -0.435 -7.587 1.00 66.12 100 LEU A C 1
ATOM 801 O O . LEU A 1 100 ? 14.857 -0.997 -8.451 1.00 66.12 100 LEU A O 1
ATOM 805 N N . SER A 1 101 ? 13.159 -1.033 -6.987 1.00 64.12 101 SER A N 1
ATOM 806 C CA . SER A 1 101 ? 12.690 -2.373 -7.370 1.00 64.12 101 SER A CA 1
ATOM 807 C C . SER A 1 101 ? 12.261 -2.409 -8.837 1.00 64.12 101 SER A C 1
ATOM 809 O O . SER A 1 101 ? 12.649 -3.306 -9.583 1.00 64.12 101 SER A O 1
ATOM 811 N N . ASN A 1 102 ? 11.532 -1.386 -9.280 1.00 62.06 102 ASN A N 1
ATOM 812 C CA . ASN A 1 102 ? 11.074 -1.243 -10.658 1.00 62.06 102 ASN A CA 1
ATOM 813 C C . ASN A 1 102 ? 12.219 -1.003 -11.649 1.00 62.06 102 ASN A C 1
ATOM 815 O O . ASN A 1 102 ? 12.205 -1.557 -12.747 1.00 62.06 102 ASN A O 1
ATOM 819 N N . TRP A 1 103 ? 13.233 -0.234 -11.259 1.00 61.03 103 TRP A N 1
ATOM 820 C CA . TRP A 1 103 ? 14.429 -0.016 -12.075 1.00 61.03 103 TRP A CA 1
ATOM 821 C C . TRP A 1 103 ? 15.334 -1.258 -12.115 1.00 61.03 103 TRP A C 1
ATOM 823 O O . TRP A 1 103 ? 15.896 -1.592 -13.157 1.00 61.03 103 TRP A O 1
ATOM 833 N N . SER A 1 104 ? 15.392 -1.998 -11.006 1.00 58.78 104 SER A N 1
ATOM 834 C CA . SER A 1 104 ? 16.105 -3.269 -10.868 1.00 58.78 104 SER A CA 1
ATOM 835 C C . SER A 1 104 ? 15.486 -4.374 -11.726 1.00 58.78 104 SER A C 1
ATOM 837 O O . SER A 1 104 ? 16.223 -5.128 -12.349 1.00 58.78 104 SER A O 1
ATOM 839 N N . PHE A 1 105 ? 14.159 -4.430 -11.886 1.00 56.03 105 PHE A N 1
ATOM 840 C CA . PHE A 1 105 ? 13.505 -5.392 -12.789 1.00 56.03 105 PHE A CA 1
ATOM 841 C C . PHE A 1 105 ? 13.929 -5.274 -14.264 1.00 56.03 105 PHE A C 1
ATOM 843 O O . PHE A 1 105 ? 13.753 -6.232 -15.014 1.00 56.03 105 PHE A O 1
ATOM 850 N N . LEU A 1 106 ? 14.494 -4.135 -14.686 1.00 56.28 106 LEU A N 1
ATOM 851 C CA . LEU A 1 106 ? 15.071 -3.974 -16.025 1.00 56.28 106 LEU A CA 1
ATOM 852 C C . LEU A 1 106 ? 16.465 -4.628 -16.149 1.00 56.28 106 LEU A C 1
ATOM 854 O O . LEU A 1 106 ? 16.877 -4.971 -17.252 1.00 56.28 106 LEU A O 1
ATOM 858 N N . TYR A 1 107 ? 17.176 -4.813 -15.030 1.00 53.94 107 TYR A N 1
ATOM 859 C CA . TYR A 1 107 ? 18.572 -5.274 -14.978 1.00 53.94 107 TYR A CA 1
ATOM 860 C C . TYR A 1 107 ? 18.783 -6.617 -14.250 1.00 53.94 107 TYR A C 1
ATOM 862 O O . TYR A 1 107 ? 19.827 -7.243 -14.422 1.00 53.94 107 TYR A O 1
ATOM 870 N N . VAL A 1 108 ? 17.821 -7.086 -13.451 1.00 60.38 108 VAL A N 1
ATOM 871 C CA . VAL A 1 108 ? 17.953 -8.250 -12.559 1.00 60.38 108 VAL A CA 1
ATOM 872 C C . VAL A 1 108 ? 17.017 -9.386 -12.981 1.00 60.38 108 VAL A C 1
ATOM 874 O O . VAL A 1 108 ? 15.838 -9.182 -13.260 1.00 60.38 108 VAL A O 1
ATOM 877 N N . THR A 1 109 ? 17.537 -10.619 -13.005 1.00 58.97 109 THR A N 1
ATOM 878 C CA . THR A 1 109 ? 16.775 -11.827 -13.357 1.00 58.97 109 THR A CA 1
ATOM 879 C C . THR A 1 109 ? 15.718 -12.167 -12.300 1.00 58.97 109 THR A C 1
ATOM 881 O O . THR A 1 109 ? 15.923 -11.994 -11.098 1.00 58.97 109 THR A O 1
ATOM 884 N N . VAL A 1 110 ? 14.585 -12.726 -12.741 1.00 59.12 110 VAL A N 1
ATOM 885 C CA . VAL A 1 110 ? 13.447 -13.147 -11.892 1.00 59.12 110 VAL A CA 1
ATOM 886 C C . VAL A 1 110 ? 13.885 -14.032 -10.705 1.00 59.12 110 VAL A C 1
ATOM 888 O O . VAL A 1 110 ? 13.292 -13.983 -9.625 1.00 59.12 110 VAL A O 1
ATOM 891 N N . SER A 1 111 ? 14.974 -14.789 -10.860 1.00 55.31 111 SER A N 1
ATOM 892 C CA . SER A 1 111 ? 15.562 -15.635 -9.815 1.00 55.31 111 SER A CA 1
ATOM 893 C C . SER A 1 111 ? 16.104 -14.839 -8.623 1.00 55.31 111 SER A C 1
ATOM 895 O O . SER A 1 111 ? 15.864 -15.219 -7.478 1.00 55.31 111 SER A O 1
ATOM 897 N N . LEU A 1 112 ? 16.770 -13.706 -8.866 1.00 59.53 112 LEU A N 1
ATOM 898 C CA . LEU A 1 112 ? 17.284 -12.837 -7.803 1.00 59.53 112 LEU A CA 1
ATOM 899 C C . LEU A 1 112 ? 16.148 -12.132 -7.053 1.00 59.53 112 LEU A C 1
ATOM 901 O O . LEU A 1 112 ? 16.188 -12.066 -5.830 1.00 59.53 112 LEU A O 1
ATOM 905 N N . TYR A 1 113 ? 15.086 -11.700 -7.746 1.00 57.53 113 TYR A N 1
ATOM 906 C CA . TYR A 1 113 ? 13.890 -11.149 -7.089 1.00 57.53 113 TYR A CA 1
ATOM 907 C C . TYR A 1 113 ? 13.252 -12.155 -6.116 1.00 57.53 113 TYR A C 1
ATOM 909 O O . TYR A 1 113 ? 12.863 -11.808 -5.000 1.00 57.53 113 TYR A O 1
ATOM 917 N N . THR A 1 114 ? 13.191 -13.425 -6.519 1.00 62.06 114 THR A N 1
ATOM 918 C CA . THR A 1 114 ? 12.6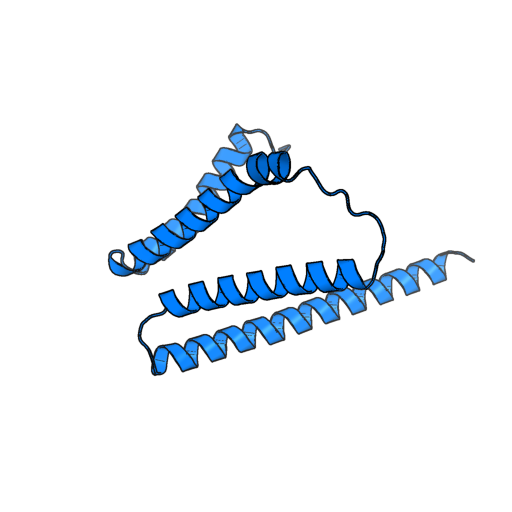14 -14.500 -5.701 1.00 62.06 114 THR A CA 1
ATOM 919 C C . THR A 1 114 ? 13.491 -14.817 -4.481 1.00 62.06 114 THR A C 1
ATOM 921 O O . THR A 1 114 ? 12.964 -14.977 -3.379 1.00 62.06 114 THR A O 1
ATOM 924 N N . MET A 1 115 ? 14.822 -14.823 -4.639 1.00 67.31 115 MET A N 1
ATOM 925 C CA . MET A 1 115 ? 15.761 -14.991 -3.519 1.00 67.31 115 MET A CA 1
ATOM 926 C C . MET A 1 115 ? 15.696 -13.824 -2.527 1.00 67.31 115 MET A C 1
ATOM 928 O O . MET A 1 115 ? 15.616 -14.056 -1.321 1.00 67.31 115 MET A O 1
ATOM 932 N N . THR A 1 116 ? 15.661 -12.582 -3.016 1.00 67.06 116 THR A N 1
ATOM 933 C CA . THR A 1 116 ? 15.613 -11.383 -2.165 1.00 67.06 116 THR A CA 1
ATOM 934 C C . THR A 1 116 ? 14.300 -11.277 -1.393 1.00 67.06 116 THR A C 1
ATOM 936 O O . THR A 1 116 ? 14.298 -10.932 -0.214 1.00 67.06 116 THR A O 1
ATOM 939 N N . LYS A 1 117 ? 13.166 -11.641 -2.008 1.00 66.31 117 LYS A N 1
ATOM 940 C CA . LYS A 1 117 ? 11.871 -11.677 -1.309 1.00 66.31 117 LYS A CA 1
ATOM 941 C C . LYS A 1 117 ? 11.862 -12.695 -0.165 1.00 66.31 117 LYS A C 1
ATOM 943 O O . LYS A 1 117 ? 11.270 -12.431 0.878 1.00 66.31 117 LYS A O 1
ATOM 948 N N . SER A 1 118 ? 12.535 -13.832 -0.348 1.00 77.31 118 SER A N 1
ATOM 949 C CA . SER A 1 118 ? 12.684 -14.847 0.698 1.00 77.31 118 SER A CA 1
ATOM 950 C C . SER A 1 118 ? 13.666 -14.421 1.797 1.00 77.31 118 SER A C 1
ATOM 952 O O . SER A 1 118 ? 13.432 -14.729 2.963 1.00 77.31 118 SER A O 1
ATOM 954 N N . SER A 1 119 ? 14.750 -13.713 1.462 1.00 79.56 119 SER A N 1
ATOM 955 C CA . SER A 1 119 ? 15.751 -13.272 2.445 1.00 79.56 119 SER A CA 1
ATOM 956 C C . SER A 1 119 ? 15.319 -12.037 3.241 1.00 79.56 119 SER A C 1
ATOM 958 O O . SER A 1 119 ? 15.722 -11.889 4.395 1.00 79.56 119 SER A O 1
ATOM 960 N N . ALA A 1 120 ? 14.447 -11.191 2.682 1.00 77.88 120 ALA A N 1
ATOM 961 C CA . ALA A 1 120 ? 13.895 -10.024 3.369 1.00 77.88 120 ALA A CA 1
ATOM 962 C C . ALA A 1 120 ? 13.189 -10.400 4.685 1.00 77.88 120 ALA A C 1
ATOM 964 O O . ALA A 1 120 ? 13.339 -9.699 5.681 1.00 77.88 120 ALA A O 1
ATOM 965 N N . VAL A 1 121 ? 12.488 -11.541 4.722 1.00 78.12 121 VAL A N 1
ATOM 966 C CA . VAL A 1 121 ? 11.825 -12.051 5.937 1.00 78.12 121 VAL A CA 1
ATOM 967 C C . VAL A 1 121 ? 12.841 -12.355 7.043 1.00 78.12 121 VAL A C 1
ATOM 969 O O . VAL A 1 121 ? 12.618 -11.995 8.196 1.00 78.12 121 VAL A O 1
ATOM 972 N N . LEU A 1 122 ? 13.985 -12.955 6.695 1.00 81.81 122 LEU A N 1
ATOM 973 C CA . LEU A 1 122 ? 15.062 -13.244 7.649 1.00 81.81 122 LEU A CA 1
ATOM 974 C C . LEU A 1 122 ? 15.704 -11.959 8.182 1.00 81.81 122 LEU A C 1
ATOM 976 O O . LEU A 1 122 ? 15.969 -11.854 9.376 1.00 81.81 122 LEU A O 1
ATOM 980 N N . PHE A 1 123 ? 15.910 -10.962 7.319 1.00 77.62 123 PHE A N 1
ATOM 981 C CA . PHE A 1 123 ? 16.428 -9.657 7.735 1.00 77.62 123 PHE A CA 1
ATOM 982 C C . PHE A 1 123 ? 15.476 -8.937 8.695 1.00 77.62 123 PHE A C 1
ATOM 984 O O . PHE A 1 123 ? 15.926 -8.417 9.714 1.00 77.62 123 PHE A O 1
ATOM 991 N N . ILE A 1 124 ? 14.170 -8.946 8.412 1.00 81.62 124 ILE A N 1
ATOM 992 C CA . ILE A 1 124 ? 13.153 -8.369 9.305 1.00 81.62 124 ILE A CA 1
ATOM 993 C C . ILE A 1 124 ? 13.173 -9.077 10.663 1.00 81.62 124 ILE A C 1
ATOM 995 O O . ILE A 1 124 ? 13.153 -8.404 11.689 1.00 81.62 124 ILE A O 1
ATOM 999 N N . LEU A 1 125 ? 13.272 -10.410 10.681 1.00 79.44 125 LEU A N 1
ATOM 1000 C CA . LEU A 1 125 ? 13.321 -11.200 11.913 1.00 79.44 125 LEU A CA 1
ATOM 1001 C C . LEU A 1 125 ? 14.570 -10.883 12.755 1.00 79.44 125 LEU A C 1
ATOM 1003 O O . LEU A 1 125 ? 14.462 -10.653 13.957 1.00 79.44 125 LEU A O 1
ATOM 1007 N N . ILE A 1 126 ? 15.744 -10.785 12.123 1.00 83.31 126 ILE A N 1
ATOM 1008 C CA . ILE A 1 126 ? 16.996 -10.400 12.794 1.00 83.31 126 ILE A CA 1
ATOM 1009 C C . ILE A 1 126 ? 16.891 -8.982 13.376 1.00 83.31 126 ILE A C 1
ATOM 1011 O O . ILE A 1 126 ? 17.253 -8.765 14.532 1.00 83.31 126 ILE A O 1
ATOM 1015 N N . PHE A 1 127 ? 16.371 -8.017 12.612 1.00 77.06 127 PHE A N 1
ATOM 1016 C CA . PHE A 1 127 ? 16.189 -6.646 13.097 1.00 77.06 127 PHE A CA 1
ATOM 1017 C C . PHE A 1 127 ? 15.123 -6.539 14.196 1.00 77.06 127 PHE A C 1
ATOM 1019 O O . PHE A 1 127 ? 15.319 -5.766 15.132 1.00 77.06 127 PHE A O 1
ATOM 1026 N N . SER A 1 128 ? 14.046 -7.329 14.129 1.00 76.56 128 SER A N 1
ATOM 1027 C CA . SER A 1 128 ? 13.019 -7.427 15.179 1.00 76.56 128 SER A CA 1
ATOM 1028 C C . SER A 1 128 ? 13.621 -7.920 16.499 1.00 76.56 128 SER A C 1
ATOM 1030 O O . SER A 1 128 ? 13.393 -7.318 17.553 1.00 76.56 128 SER A O 1
ATOM 1032 N N . LEU A 1 129 ? 14.481 -8.945 16.426 1.00 76.31 129 LEU A N 1
ATOM 1033 C CA . LEU A 1 129 ? 15.198 -9.503 17.573 1.00 76.31 129 LEU A CA 1
ATOM 1034 C C . LEU A 1 129 ? 16.198 -8.496 18.173 1.00 76.31 129 LEU A C 1
ATOM 1036 O O . LEU A 1 129 ? 16.246 -8.324 19.389 1.00 76.31 129 LEU A O 1
ATOM 1040 N N . ILE A 1 130 ? 16.965 -7.790 17.328 1.00 82.12 130 ILE A N 1
ATOM 1041 C CA . ILE A 1 130 ? 17.934 -6.763 17.758 1.00 82.12 130 ILE A CA 1
ATOM 1042 C C . ILE A 1 130 ? 17.232 -5.573 18.428 1.00 82.12 130 ILE A C 1
ATOM 1044 O O . ILE A 1 130 ? 17.701 -5.087 19.457 1.00 82.12 130 ILE A O 1
ATOM 1048 N N . PHE A 1 131 ? 16.110 -5.105 17.872 1.00 77.56 131 PHE A N 1
ATOM 1049 C CA . PHE A 1 131 ? 15.324 -4.007 18.448 1.00 77.56 131 PHE A CA 1
ATOM 1050 C C . PHE A 1 131 ? 14.444 -4.435 19.631 1.00 77.56 131 PHE A C 1
ATOM 1052 O O . PHE A 1 131 ? 13.800 -3.580 20.241 1.00 77.56 131 PHE A O 1
ATOM 1059 N N . LYS A 1 132 ? 14.452 -5.729 19.987 1.00 63.34 132 LYS A N 1
ATOM 1060 C CA . LYS A 1 132 ? 13.718 -6.302 21.121 1.00 63.34 132 LYS A CA 1
ATOM 1061 C C . LYS A 1 132 ? 12.209 -6.004 21.066 1.00 63.34 132 LYS A C 1
ATOM 1063 O O . LYS A 1 132 ? 11.575 -5.798 22.098 1.00 63.34 132 LYS A O 1
ATOM 1068 N N . LEU A 1 133 ? 11.653 -5.940 19.852 1.00 61.69 133 LEU A N 1
ATOM 1069 C CA . LEU A 1 133 ? 10.240 -5.618 19.608 1.00 61.69 133 LEU A CA 1
ATOM 1070 C C . LEU A 1 133 ? 9.300 -6.816 19.836 1.00 61.69 133 LEU A C 1
ATOM 1072 O O . LEU A 1 133 ? 8.083 -6.651 19.810 1.00 61.69 133 LEU A O 1
ATOM 1076 N N . GLU A 1 134 ? 9.867 -7.997 20.075 1.00 53.47 134 GLU A N 1
ATOM 1077 C CA . GLU A 1 134 ? 9.173 -9.263 20.299 1.00 53.47 134 GLU A CA 1
ATOM 1078 C C . GLU A 1 134 ? 9.660 -9.844 21.641 1.00 53.47 134 GLU A C 1
ATOM 1080 O O . GLU A 1 134 ? 10.868 -9.969 21.862 1.00 53.47 134 GLU A O 1
ATOM 1085 N N . GLU A 1 135 ? 8.736 -10.118 22.571 1.00 55.53 135 GLU A N 1
ATOM 1086 C CA . GLU A 1 135 ? 9.034 -10.934 23.756 1.00 55.53 135 GLU A CA 1
ATOM 1087 C C . GLU A 1 135 ? 9.133 -12.395 23.309 1.00 55.53 135 GLU A C 1
ATOM 1089 O O . GLU A 1 135 ? 8.257 -12.887 22.601 1.00 55.53 135 GLU A O 1
ATOM 1094 N N . LEU A 1 136 ? 10.239 -13.038 23.684 1.00 50.28 136 LEU A N 1
ATOM 1095 C CA . LEU A 1 136 ? 10.587 -14.416 23.333 1.00 50.28 136 LEU A CA 1
ATOM 1096 C C . LEU A 1 136 ? 9.732 -15.432 24.099 1.00 50.28 136 LEU A C 1
ATOM 1098 O O . LEU A 1 136 ? 9.557 -15.231 25.323 1.00 50.28 136 LEU A O 1
#

Radius of gyration: 21.0 Å; chains: 1; bounding box: 49×36×55 Å

Secondary structure (DSSP, 8-state):
--HHHHHHHHHHHHHHHHHHHHHHHHHHHHHHHHHHHHHHH-S-HHHHHHHHHHHHHHHHHHHHHHHHHH--S------HHHHHHHHHHHHHHHHHHHHHHHHHTTTS-HHHHHHHHHHHHHHHHHHHHHTT-S--